Protein AF-A0A1T4QZT9-F1 (afdb_monomer_lite)

Secondary structure (DSSP, 8-state):
--------------EEEEEEEEEEEGGGTEEEEEPGGG--EES-GGGSPEEEHHHHHHTHHHH--SSSEEEEEHHHHHHT-S----TTT--TTHHHHHHHHHHHHHHHTTS--

Sequence (113 aa):
MSAKPMFDLAVSETDYLIVSLEHTCIHSACVAFLRPEHQGVTFNLDEAGRYSEARVNADLEYYDNGRRHMAILASAVAQHQAPVVLLTELASGALKHTHQLLLAKREGATQHG

Foldseek 3Di:
DDDDPDPPPPPPFFKKWKWFPVPADVVVPFTWTQAPPRPGIDSDPVRTDIDTPVRCVVCCVPAPVVPGIHIDGPVVVVVPPPPPDPPVNPDVVVVVVVVVVVVVVVVVVPPPD

pLDDT: mean 74.5, std 19.44, range [36.31, 96.12]

Organism: NCBI:txid64969

Radius of gyration: 19.65 Å; chains: 1; bounding box: 31×66×41 Å

Structure (mmCIF, N/CA/C/O backbone):
data_AF-A0A1T4QZT9-F1
#
_entry.id   AF-A0A1T4QZT9-F1
#
loop_
_atom_site.group_PDB
_atom_site.id
_atom_site.type_symbol
_atom_site.label_atom_id
_atom_site.label_alt_id
_atom_site.label_comp_id
_atom_site.label_asym_id
_atom_site.label_entity_id
_atom_site.label_seq_id
_atom_site.pdbx_PDB_ins_code
_atom_site.Cartn_x
_atom_site.Cartn_y
_atom_site.Cartn_z
_atom_site.occupancy
_atom_site.B_iso_or_equiv
_atom_site.auth_seq_id
_atom_site.auth_comp_id
_atom_site.auth_asym_id
_atom_site.auth_atom_id
_atom_site.pdbx_PDB_model_num
ATOM 1 N N . MET A 1 1 ? 12.341 -46.803 6.030 1.00 43.69 1 MET A N 1
ATOM 2 C CA . MET A 1 1 ? 12.507 -45.435 5.493 1.00 43.69 1 MET A CA 1
ATOM 3 C C . MET A 1 1 ? 11.336 -44.625 6.018 1.00 43.69 1 MET A C 1
ATOM 5 O O . MET A 1 1 ? 10.217 -44.867 5.596 1.00 43.69 1 MET A O 1
ATOM 9 N N . SER A 1 2 ? 11.563 -43.814 7.053 1.00 46.72 2 SER A N 1
ATOM 10 C CA . SER A 1 2 ? 10.495 -43.089 7.749 1.00 46.72 2 SER A CA 1
ATOM 11 C C . SER A 1 2 ? 10.221 -41.785 7.004 1.00 46.72 2 SER A C 1
ATOM 13 O O . SER A 1 2 ? 11.108 -40.934 6.925 1.00 46.72 2 SER A O 1
ATOM 15 N N . ALA A 1 3 ? 9.035 -41.656 6.410 1.00 48.47 3 ALA A N 1
ATOM 16 C CA . ALA A 1 3 ? 8.581 -40.406 5.818 1.00 48.47 3 ALA A CA 1
ATOM 17 C C . ALA A 1 3 ? 8.346 -39.399 6.953 1.00 48.47 3 ALA A C 1
ATOM 19 O O . ALA A 1 3 ? 7.478 -39.594 7.803 1.00 48.47 3 ALA A O 1
ATOM 20 N N . LYS A 1 4 ? 9.170 -38.349 7.001 1.00 47.28 4 LYS A N 1
ATOM 21 C CA . LYS A 1 4 ? 8.954 -37.194 7.874 1.00 47.28 4 LYS A CA 1
ATOM 22 C C . LYS A 1 4 ? 7.628 -36.533 7.475 1.00 47.28 4 LYS A C 1
ATOM 24 O O . LYS A 1 4 ? 7.461 -36.264 6.285 1.00 47.28 4 LYS A O 1
ATOM 29 N N . PRO A 1 5 ? 6.722 -36.229 8.416 1.00 51.22 5 PRO A N 1
ATOM 30 C CA . PRO A 1 5 ? 5.606 -35.349 8.120 1.00 51.22 5 PRO A CA 1
ATOM 31 C C . PRO A 1 5 ? 6.173 -33.961 7.793 1.00 51.22 5 PRO A C 1
ATOM 33 O O . PRO A 1 5 ? 6.796 -33.308 8.632 1.00 51.22 5 PRO A O 1
ATOM 36 N N . MET A 1 6 ? 6.027 -33.566 6.531 1.00 47.81 6 MET A N 1
ATOM 37 C CA . MET A 1 6 ? 6.246 -32.206 6.061 1.00 47.81 6 MET A CA 1
ATOM 38 C C . MET A 1 6 ? 5.121 -31.376 6.676 1.00 47.81 6 MET A C 1
ATOM 40 O O . MET A 1 6 ? 3.953 -31.618 6.390 1.00 47.81 6 MET A O 1
ATOM 44 N N . PHE A 1 7 ? 5.462 -30.495 7.613 1.00 52.69 7 PHE A N 1
ATOM 45 C CA . PHE A 1 7 ? 4.514 -2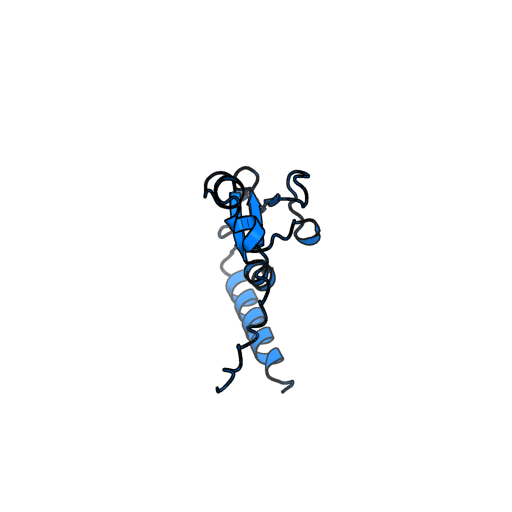9.529 8.150 1.00 52.69 7 PHE A CA 1
ATOM 46 C C . PHE A 1 7 ? 4.006 -28.686 6.979 1.00 52.69 7 PHE A C 1
ATOM 48 O O . PHE A 1 7 ? 4.766 -27.892 6.426 1.00 52.69 7 PHE A O 1
ATOM 55 N N . ASP A 1 8 ? 2.736 -28.864 6.615 1.00 44.69 8 ASP A N 1
ATOM 56 C CA . ASP A 1 8 ? 1.966 -27.853 5.898 1.00 44.69 8 ASP A CA 1
ATOM 57 C C . ASP A 1 8 ? 1.877 -26.633 6.821 1.00 44.69 8 ASP A C 1
ATOM 59 O O . ASP A 1 8 ? 0.958 -26.474 7.628 1.00 44.69 8 ASP A O 1
ATOM 63 N N . LEU A 1 9 ? 2.908 -25.790 6.761 1.00 49.94 9 LEU A N 1
ATOM 64 C CA . LEU A 1 9 ? 2.823 -24.409 7.198 1.00 49.94 9 LEU A CA 1
ATOM 65 C C . LEU A 1 9 ? 1.784 -23.777 6.284 1.00 49.94 9 LEU A C 1
ATOM 67 O O . LEU A 1 9 ? 2.080 -23.463 5.133 1.00 49.94 9 LEU A O 1
ATOM 71 N N . ALA A 1 10 ? 0.555 -23.648 6.782 1.00 45.16 10 ALA A N 1
ATOM 72 C CA . ALA A 1 10 ? -0.443 -22.802 6.161 1.00 45.16 10 ALA A CA 1
ATOM 73 C C . ALA A 1 10 ? 0.225 -21.441 5.943 1.00 45.16 10 ALA A C 1
ATOM 75 O O . ALA A 1 10 ? 0.538 -20.738 6.907 1.00 45.16 10 ALA A O 1
ATOM 76 N N . VAL A 1 11 ? 0.537 -21.125 4.685 1.00 49.00 11 VAL A N 1
ATOM 77 C CA . VAL A 1 11 ? 1.045 -19.814 4.307 1.00 49.00 11 VAL A CA 1
ATOM 78 C C . VAL A 1 11 ? -0.112 -18.875 4.595 1.00 49.00 11 VAL A C 1
ATOM 80 O O . VAL A 1 11 ? -1.066 -18.786 3.830 1.00 49.00 11 VAL A O 1
ATOM 83 N N . SER A 1 12 ? -0.081 -18.251 5.768 1.00 54.97 12 SER A N 1
ATOM 84 C CA . SER A 1 12 ? -0.847 -17.044 6.017 1.00 54.97 12 SER A CA 1
ATOM 85 C C . SER A 1 12 ? -0.344 -16.057 4.978 1.00 54.97 12 SER A C 1
ATOM 87 O O . SER A 1 12 ? 0.746 -15.519 5.155 1.00 54.97 12 SER A O 1
ATOM 89 N N . GLU A 1 13 ? -1.059 -15.899 3.863 1.00 67.06 13 GLU A N 1
ATOM 90 C CA . GLU A 1 13 ? -0.693 -14.918 2.848 1.00 67.06 13 GLU A CA 1
ATOM 91 C C . GLU A 1 13 ? -0.684 -13.546 3.516 1.00 67.06 13 GLU A C 1
ATOM 93 O O . GLU A 1 13 ? -1.717 -12.991 3.897 1.00 67.06 13 GLU A O 1
ATOM 98 N N . THR A 1 14 ? 0.522 -13.042 3.762 1.00 84.12 14 THR A N 1
ATOM 99 C CA . THR A 1 14 ? 0.708 -11.715 4.314 1.00 84.12 14 THR A CA 1
ATOM 100 C C . THR A 1 14 ? 0.369 -10.719 3.214 1.00 84.12 14 THR A C 1
ATOM 102 O O . THR A 1 14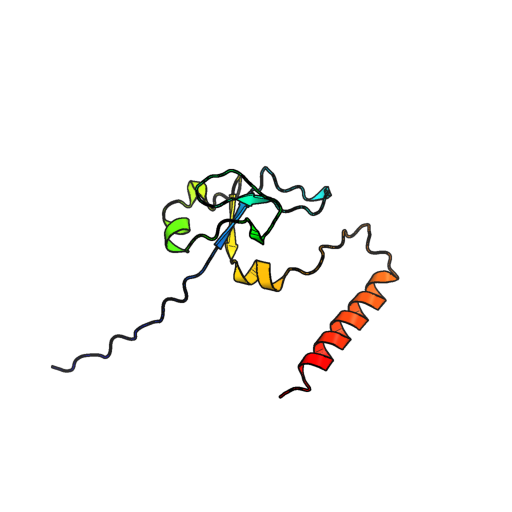 ? 1.100 -10.587 2.230 1.00 84.12 14 THR A O 1
ATOM 105 N N . ASP A 1 15 ? -0.759 -10.037 3.385 1.00 91.62 15 ASP A N 1
ATOM 106 C CA . ASP A 1 15 ? -1.191 -8.967 2.497 1.00 91.62 15 ASP A CA 1
ATOM 107 C C . ASP A 1 15 ? -0.573 -7.634 2.905 1.00 91.62 15 ASP A C 1
ATOM 109 O O . ASP A 1 15 ? -0.606 -7.226 4.073 1.00 91.62 15 ASP A O 1
ATOM 113 N N . TYR A 1 16 ? -0.107 -6.909 1.900 1.00 94.19 16 TYR A N 1
ATOM 114 C CA . TYR A 1 16 ? 0.399 -5.556 2.010 1.00 94.19 16 TYR A CA 1
ATOM 115 C C . TYR A 1 16 ? -0.505 -4.583 1.260 1.00 94.19 16 TYR A C 1
ATOM 117 O O . TYR A 1 16 ? -1.063 -4.882 0.203 1.00 94.19 16 TYR A O 1
ATOM 125 N N . LEU A 1 17 ? -0.606 -3.385 1.813 1.00 94.94 17 LEU A N 1
ATOM 126 C CA . LEU A 1 17 ? -1.083 -2.189 1.142 1.00 94.94 17 LEU A CA 1
ATOM 127 C C . LEU A 1 17 ? 0.133 -1.321 0.848 1.00 94.94 17 LEU A C 1
ATOM 129 O O . LEU A 1 17 ? 1.053 -1.240 1.663 1.00 94.94 17 LEU A O 1
ATOM 133 N N . ILE A 1 18 ? 0.134 -0.646 -0.294 1.00 95.94 18 ILE A N 1
ATOM 134 C CA . ILE A 1 18 ? 1.258 0.204 -0.682 1.00 95.94 18 ILE A CA 1
ATOM 135 C C . ILE A 1 18 ? 0.844 1.652 -0.503 1.00 95.94 18 ILE A C 1
ATOM 137 O O . ILE A 1 18 ? -0.103 2.113 -1.141 1.00 95.94 18 ILE A O 1
ATOM 141 N N . VAL A 1 19 ? 1.547 2.365 0.369 1.00 95.44 19 VAL A N 1
ATOM 142 C CA . VAL A 1 19 ? 1.344 3.796 0.590 1.00 95.44 19 VAL A CA 1
ATOM 143 C C . VAL A 1 19 ? 2.156 4.581 -0.428 1.00 95.44 19 VAL A C 1
ATOM 145 O O . VAL A 1 19 ? 3.356 4.359 -0.574 1.00 95.44 19 VAL A O 1
ATOM 148 N N . SER A 1 20 ? 1.514 5.535 -1.101 1.00 94.81 20 SER A N 1
ATOM 149 C CA . SER A 1 20 ? 2.194 6.525 -1.931 1.00 94.81 20 SER A CA 1
ATOM 150 C C . SER A 1 20 ? 2.625 7.710 -1.079 1.00 94.81 20 SER A C 1
ATOM 152 O O . SER A 1 20 ? 1.801 8.525 -0.663 1.00 94.81 20 SER A O 1
ATOM 154 N N . LEU A 1 21 ? 3.926 7.816 -0.831 1.00 93.44 21 LEU A N 1
ATOM 155 C CA . LEU A 1 21 ? 4.526 8.897 -0.051 1.00 93.44 21 LEU A CA 1
ATOM 156 C C . LEU A 1 21 ? 4.452 10.240 -0.792 1.00 93.44 21 LEU A C 1
ATOM 158 O O . LEU A 1 21 ? 4.294 11.273 -0.153 1.00 93.44 21 LEU A O 1
ATOM 162 N N . GLU A 1 22 ? 4.491 10.227 -2.129 1.00 92.62 22 GLU A N 1
ATOM 163 C CA . GLU A 1 22 ? 4.381 11.440 -2.957 1.00 92.62 22 GLU A CA 1
ATOM 164 C C . GLU A 1 22 ? 2.974 12.066 -2.912 1.00 92.62 22 GLU A C 1
ATOM 166 O O . GLU A 1 22 ? 2.839 13.283 -3.013 1.00 92.62 22 GLU A O 1
ATOM 171 N N . HIS A 1 23 ? 1.929 11.246 -2.747 1.00 92.19 23 HIS A N 1
ATOM 172 C CA . HIS A 1 23 ? 0.528 11.695 -2.754 1.00 92.19 23 HIS A CA 1
ATOM 173 C C . HIS A 1 23 ? -0.099 11.759 -1.354 1.00 92.19 23 HIS A C 1
ATOM 175 O O . HIS A 1 23 ? -1.210 12.266 -1.192 1.00 92.19 23 HIS A O 1
ATOM 181 N N . THR A 1 24 ? 0.593 11.244 -0.337 1.00 90.50 24 THR A N 1
ATOM 182 C CA . THR A 1 24 ? 0.156 11.322 1.058 1.00 90.50 24 THR A CA 1
ATOM 183 C C . THR A 1 24 ? 0.325 12.749 1.573 1.00 90.50 24 THR A C 1
ATOM 185 O O . THR A 1 24 ? 1.421 13.306 1.563 1.00 90.50 24 THR A O 1
ATOM 188 N N . CYS A 1 25 ? -0.762 13.344 2.067 1.00 85.00 25 CYS A N 1
ATOM 189 C CA . CYS A 1 25 ? -0.759 14.683 2.648 1.00 85.00 25 CYS A CA 1
ATOM 190 C C . CYS A 1 25 ? -0.865 14.592 4.172 1.00 85.00 25 CYS A C 1
ATOM 192 O O . CYS A 1 25 ? -1.958 14.485 4.734 1.00 85.00 25 CYS A O 1
ATOM 194 N N . ILE A 1 26 ? 0.279 14.682 4.851 1.00 81.19 26 ILE A N 1
ATOM 195 C CA . ILE A 1 26 ? 0.349 14.605 6.319 1.00 81.19 26 ILE A CA 1
ATOM 196 C C . ILE A 1 26 ? -0.411 15.771 6.971 1.00 81.19 26 ILE A C 1
ATOM 198 O O . ILE A 1 26 ? -1.092 15.575 7.973 1.00 81.19 26 ILE A O 1
ATOM 202 N N . HIS A 1 27 ? -0.358 16.971 6.382 1.00 78.62 27 HIS A N 1
ATOM 203 C CA . HIS A 1 27 ? -1.046 18.158 6.911 1.00 78.62 27 HIS A CA 1
ATOM 204 C C . HIS A 1 27 ? -2.571 18.042 6.883 1.00 78.62 27 HIS A C 1
ATOM 206 O O . HIS A 1 27 ? -3.244 18.632 7.722 1.00 78.62 27 HIS A O 1
ATOM 212 N N . SER A 1 28 ? -3.106 17.271 5.938 1.00 78.69 28 SER A N 1
ATOM 213 C CA . SER A 1 28 ? -4.536 16.974 5.840 1.00 78.69 28 SER A CA 1
ATOM 214 C C . SER A 1 28 ? -4.901 15.637 6.488 1.00 78.69 28 SER A C 1
ATOM 216 O O . SER A 1 28 ? -6.045 15.215 6.374 1.00 78.69 28 SER A O 1
ATOM 218 N N . ALA A 1 29 ? -3.943 14.963 7.139 1.00 79.25 29 ALA A N 1
ATOM 219 C CA . ALA A 1 29 ? -4.099 13.615 7.686 1.00 79.25 29 ALA A CA 1
ATOM 220 C C . ALA A 1 29 ? -4.642 12.591 6.660 1.00 79.25 29 ALA A C 1
ATOM 222 O O . ALA A 1 29 ? -5.352 11.654 7.018 1.00 79.25 29 ALA A O 1
ATOM 223 N N . CYS A 1 30 ? -4.299 12.756 5.377 1.00 83.44 30 CYS A N 1
ATOM 224 C CA . CYS A 1 30 ? -4.764 11.897 4.287 1.00 83.44 30 CYS A CA 1
ATOM 225 C C . CYS A 1 30 ? -3.629 11.009 3.776 1.00 83.44 30 CYS A C 1
ATOM 227 O O . CYS A 1 30 ? -2.651 11.507 3.215 1.00 83.44 30 CYS A O 1
ATOM 229 N N . VAL A 1 31 ? -3.785 9.693 3.920 1.00 90.44 31 VAL A N 1
ATOM 230 C CA . VAL A 1 31 ? -2.855 8.692 3.379 1.00 90.44 31 VAL A CA 1
ATOM 231 C C . VAL A 1 31 ? -3.354 8.222 2.019 1.00 90.44 31 VAL A C 1
ATOM 233 O O . VAL A 1 31 ? -4.516 7.845 1.882 1.00 90.44 31 VAL A O 1
ATOM 236 N N . ALA A 1 32 ? -2.478 8.259 1.017 1.00 93.56 32 ALA A N 1
ATOM 237 C CA . ALA A 1 32 ? -2.773 7.762 -0.321 1.00 93.56 32 ALA A CA 1
ATOM 238 C C . ALA A 1 32 ? -2.235 6.337 -0.485 1.00 93.56 32 ALA A C 1
ATOM 240 O O . ALA A 1 32 ? -1.079 6.065 -0.162 1.00 93.56 32 ALA A O 1
ATOM 241 N N . PHE A 1 33 ? -3.046 5.450 -1.046 1.00 95.00 33 PHE A N 1
ATOM 242 C CA . PHE A 1 33 ? -2.706 4.061 -1.335 1.00 95.00 33 PHE A CA 1
ATOM 243 C C . PHE A 1 33 ? -2.668 3.816 -2.841 1.00 95.00 33 PHE A C 1
ATOM 245 O O . PHE A 1 33 ? -3.423 4.439 -3.590 1.00 95.00 33 PHE A O 1
ATOM 252 N N . LEU A 1 34 ? -1.822 2.897 -3.303 1.00 95.81 34 LEU A N 1
ATOM 253 C CA . LEU A 1 34 ? -1.872 2.430 -4.689 1.00 95.81 34 LEU A CA 1
ATOM 254 C C . LEU A 1 34 ? -3.163 1.646 -4.924 1.00 95.8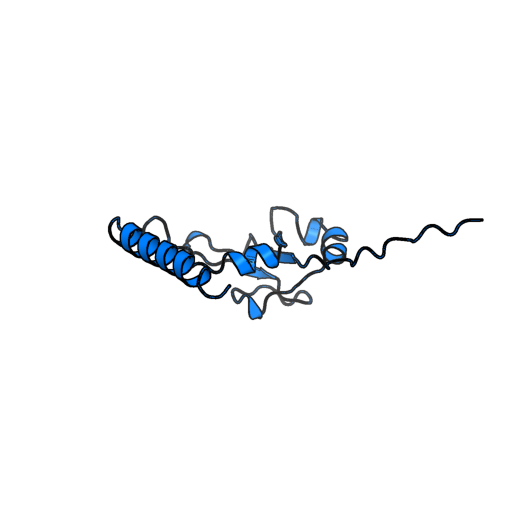1 34 LEU A C 1
ATOM 256 O O . LEU A 1 34 ? -3.577 0.836 -4.095 1.00 95.81 34 LEU A O 1
ATOM 260 N N . ARG A 1 35 ? -3.768 1.859 -6.090 1.00 95.00 35 ARG A N 1
ATOM 261 C CA . ARG A 1 35 ? -4.859 1.026 -6.594 1.00 95.00 35 ARG A CA 1
ATOM 262 C C . ARG A 1 35 ? -4.311 -0.245 -7.245 1.00 95.00 35 ARG A C 1
ATOM 264 O O . ARG A 1 35 ? -3.199 -0.221 -7.786 1.00 95.00 35 ARG A O 1
ATOM 271 N N . PRO A 1 36 ? -5.097 -1.335 -7.264 1.00 92.12 36 PRO A N 1
ATOM 272 C CA . PRO A 1 36 ? -4.691 -2.565 -7.932 1.00 92.12 36 PRO A CA 1
ATOM 273 C C . PRO A 1 36 ? -4.405 -2.323 -9.419 1.00 92.12 36 PRO A C 1
ATOM 275 O O . PRO A 1 36 ? -4.977 -1.428 -10.046 1.00 92.12 36 PRO A O 1
ATOM 278 N N . GLU A 1 37 ? -3.521 -3.144 -9.989 1.00 85.44 37 GLU A N 1
ATOM 279 C CA . GLU A 1 37 ? -3.205 -3.125 -11.425 1.00 85.44 37 GLU A CA 1
ATOM 280 C C . GLU A 1 37 ? -2.716 -1.761 -11.950 1.00 85.44 37 GLU A C 1
ATOM 282 O O . GLU A 1 37 ? -3.009 -1.365 -13.074 1.00 85.44 37 GLU A O 1
ATOM 287 N N . HIS A 1 38 ? -1.960 -1.029 -11.124 1.00 79.31 38 HIS A N 1
ATOM 288 C CA . HIS A 1 38 ? -1.328 0.249 -11.482 1.00 79.31 38 HIS A CA 1
ATOM 289 C C . HIS A 1 38 ? -2.31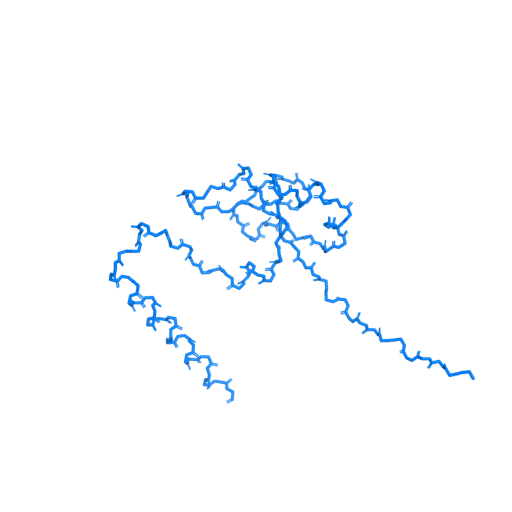2 1.354 -11.914 1.00 79.31 38 HIS A C 1
ATOM 291 O O . HIS A 1 38 ? -1.939 2.281 -12.632 1.00 79.31 38 HIS A O 1
ATOM 2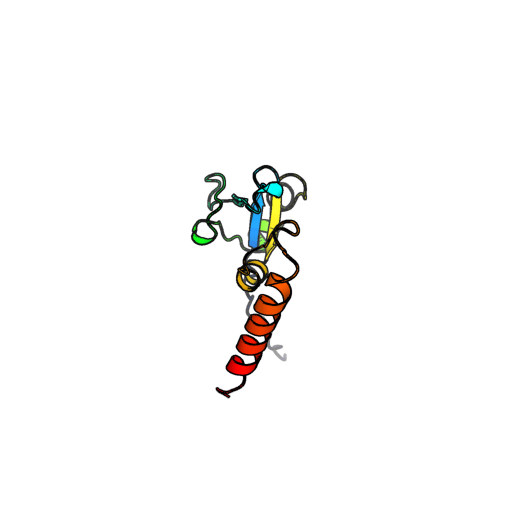97 N N . GLN A 1 39 ? -3.553 1.321 -11.423 1.00 88.81 39 GLN A N 1
ATOM 298 C CA . GLN A 1 39 ? -4.603 2.310 -11.724 1.00 88.81 39 GLN A CA 1
ATOM 299 C C . GLN A 1 39 ? -4.431 3.656 -10.982 1.00 88.81 39 GLN A C 1
ATOM 301 O O . GLN A 1 39 ? -5.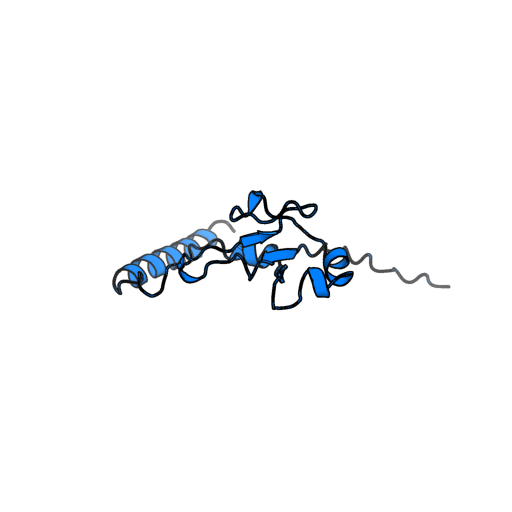399 4.369 -10.714 1.00 88.81 39 GLN A O 1
ATOM 306 N N . GLY A 1 40 ? -3.198 4.015 -10.623 1.00 92.81 40 GLY A N 1
ATOM 307 C CA . GLY A 1 40 ? -2.878 5.216 -9.853 1.00 92.81 40 GLY A CA 1
ATOM 308 C C . GLY A 1 40 ? -3.088 5.038 -8.348 1.00 92.81 40 GLY A C 1
ATOM 309 O O . GLY A 1 40 ? -2.810 3.975 -7.794 1.00 92.81 40 GLY A O 1
ATOM 310 N N . VAL A 1 41 ? -3.551 6.099 -7.680 1.00 94.62 41 VAL A N 1
ATOM 311 C CA . VAL A 1 41 ? -3.700 6.157 -6.215 1.00 94.62 41 VAL A CA 1
ATOM 312 C C . VAL A 1 41 ? -5.133 6.471 -5.784 1.00 94.62 41 VAL A C 1
ATOM 314 O O . VAL A 1 41 ? -5.928 7.007 -6.563 1.00 94.62 41 VAL A O 1
ATOM 317 N N . THR A 1 42 ? -5.477 6.121 -4.549 1.00 93.81 42 THR A N 1
ATOM 318 C CA . THR A 1 42 ? -6.760 6.415 -3.895 1.00 93.81 42 THR A CA 1
ATOM 319 C C . THR A 1 42 ? -6.538 6.784 -2.428 1.00 93.81 42 THR A C 1
ATOM 321 O O . THR A 1 42 ? -5.555 6.371 -1.821 1.00 93.81 42 THR A O 1
ATOM 324 N N . PHE A 1 43 ? -7.452 7.562 -1.852 1.00 90.56 43 PHE A N 1
ATOM 325 C CA . PHE A 1 43 ? -7.509 7.819 -0.407 1.00 90.56 43 PHE A CA 1
ATOM 326 C C . PHE A 1 43 ? -8.514 6.897 0.298 1.00 90.56 43 PHE A C 1
ATOM 328 O O . PHE A 1 43 ? -8.595 6.890 1.524 1.00 90.56 43 PHE A O 1
ATOM 335 N N . ASN A 1 44 ? -9.291 6.130 -0.473 1.00 89.12 44 ASN A N 1
ATOM 336 C CA . ASN A 1 44 ? -10.252 5.176 0.050 1.00 89.12 44 ASN A CA 1
ATOM 337 C C . ASN A 1 44 ? -9.576 3.814 0.240 1.00 89.12 44 ASN A C 1
ATOM 339 O O . ASN A 1 44 ? -9.092 3.213 -0.718 1.00 89.12 44 ASN A O 1
ATOM 343 N N . LEU A 1 45 ? -9.568 3.319 1.477 1.00 87.94 45 LEU A N 1
ATOM 344 C CA . LEU A 1 45 ? -8.956 2.036 1.812 1.00 87.94 45 LEU A CA 1
ATOM 345 C C . LEU A 1 45 ? -9.643 0.855 1.108 1.00 87.94 45 LEU A C 1
ATOM 347 O O . LEU A 1 45 ? -8.969 -0.110 0.759 1.00 87.94 45 LEU A O 1
ATOM 351 N N . ASP A 1 46 ? -10.951 0.943 0.853 1.00 88.81 46 ASP A N 1
ATOM 352 C CA . ASP A 1 46 ? -11.713 -0.125 0.188 1.00 88.81 46 ASP A CA 1
ATOM 353 C C . ASP A 1 46 ? -11.349 -0.271 -1.299 1.00 88.81 46 ASP A C 1
ATOM 355 O O . ASP A 1 46 ? -11.546 -1.324 -1.900 1.00 88.81 46 ASP A O 1
ATOM 359 N N . GLU A 1 47 ? -10.788 0.783 -1.894 1.00 90.00 47 GLU A N 1
ATOM 360 C CA . GLU A 1 47 ? -10.311 0.804 -3.281 1.00 90.00 47 GLU A CA 1
ATOM 361 C C . GLU A 1 47 ? -8.804 0.517 -3.390 1.00 90.00 47 GLU A C 1
ATOM 363 O O . GLU A 1 47 ? -8.258 0.456 -4.499 1.00 90.00 47 GLU A O 1
ATOM 368 N N . ALA A 1 48 ? -8.111 0.393 -2.256 1.00 93.06 48 ALA A N 1
ATOM 369 C CA . ALA A 1 48 ? -6.677 0.163 -2.224 1.00 93.06 48 ALA A CA 1
ATOM 370 C C . ALA A 1 48 ? -6.334 -1.251 -2.715 1.00 93.06 48 ALA A C 1
ATOM 372 O O . ALA A 1 48 ? -7.019 -2.234 -2.424 1.00 93.06 48 ALA A O 1
ATOM 373 N N . GLY A 1 49 ? -5.233 -1.357 -3.456 1.00 94.19 49 GLY A N 1
ATOM 374 C CA . GLY A 1 49 ? -4.709 -2.635 -3.912 1.00 94.19 49 GLY A CA 1
ATOM 375 C C . GLY A 1 49 ? -4.128 -3.432 -2.751 1.00 94.19 49 GLY A C 1
ATOM 376 O O . GLY A 1 49 ? -3.374 -2.893 -1.941 1.00 94.19 49 GLY A O 1
ATOM 377 N N . ARG A 1 50 ? -4.454 -4.725 -2.703 1.00 93.69 50 ARG A N 1
ATOM 378 C CA . ARG A 1 50 ? -3.808 -5.702 -1.822 1.00 93.69 50 ARG A CA 1
ATOM 379 C C . ARG A 1 50 ? -2.774 -6.482 -2.611 1.00 93.69 50 ARG A C 1
ATOM 381 O O . ARG A 1 50 ? -3.062 -6.980 -3.700 1.00 93.69 50 ARG A O 1
ATOM 388 N N . TYR A 1 51 ? -1.574 -6.564 -2.061 1.00 93.44 51 TYR A N 1
ATOM 389 C CA . TYR A 1 51 ? -0.427 -7.182 -2.705 1.00 93.44 51 TYR A CA 1
ATOM 390 C C . TYR A 1 51 ? 0.132 -8.249 -1.780 1.00 93.44 51 TYR A C 1
ATOM 392 O O . TYR A 1 51 ? 0.424 -7.972 -0.620 1.00 93.44 51 TYR A O 1
ATOM 400 N N . SER A 1 52 ? 0.298 -9.462 -2.296 1.00 93.25 52 SER A N 1
ATOM 401 C CA . SER A 1 52 ? 0.930 -10.529 -1.533 1.00 93.25 52 SER A CA 1
ATOM 402 C C . SER A 1 52 ? 2.398 -10.207 -1.265 1.00 93.25 52 SER A C 1
ATOM 404 O O . SER A 1 52 ? 3.065 -9.540 -2.064 1.00 93.25 52 SER A O 1
ATOM 406 N N . GLU A 1 53 ? 2.926 -10.746 -0.172 1.00 92.44 53 GLU A N 1
ATOM 407 C CA . GLU A 1 53 ? 4.346 -10.662 0.173 1.00 92.44 53 GLU A CA 1
ATOM 408 C C . GLU A 1 53 ? 5.264 -11.048 -0.998 1.00 92.44 53 GLU A C 1
ATOM 410 O O . GLU A 1 53 ? 6.230 -10.349 -1.295 1.00 92.44 53 GLU A O 1
ATOM 415 N N . ALA A 1 54 ? 4.926 -12.119 -1.724 1.00 91.94 54 ALA A N 1
ATOM 416 C CA . ALA A 1 54 ? 5.689 -12.560 -2.888 1.00 91.94 54 ALA A CA 1
ATOM 417 C C . ALA A 1 54 ? 5.726 -11.501 -4.004 1.00 91.94 54 ALA A C 1
ATOM 419 O O . ALA A 1 54 ? 6.772 -11.303 -4.621 1.00 91.94 54 ALA A O 1
ATOM 420 N N . ARG A 1 55 ? 4.608 -10.801 -4.252 1.00 92.19 55 ARG A N 1
ATOM 421 C CA . ARG A 1 55 ? 4.529 -9.737 -5.266 1.00 92.19 55 ARG A CA 1
ATOM 422 C C . ARG A 1 55 ? 5.333 -8.506 -4.854 1.00 92.19 55 ARG A C 1
ATOM 424 O O . ARG A 1 55 ? 6.009 -7.933 -5.701 1.00 92.19 55 ARG A O 1
ATOM 431 N N . VAL A 1 56 ? 5.286 -8.125 -3.578 1.00 92.94 56 VAL A N 1
ATOM 432 C CA . VAL A 1 56 ? 6.075 -7.001 -3.046 1.00 92.94 56 VAL A CA 1
ATOM 433 C C . VAL A 1 56 ? 7.570 -7.318 -3.102 1.00 92.94 56 VAL A C 1
ATOM 435 O O . VAL A 1 56 ? 8.342 -6.534 -3.645 1.00 92.94 56 VAL A O 1
ATOM 438 N N . ASN A 1 57 ? 7.972 -8.501 -2.634 1.00 92.94 57 ASN A N 1
ATOM 439 C CA . ASN A 1 57 ? 9.374 -8.927 -2.621 1.00 92.94 57 ASN A CA 1
ATOM 440 C C . ASN A 1 57 ? 9.967 -9.120 -4.023 1.00 92.94 57 ASN A C 1
ATOM 442 O O . ASN A 1 57 ? 11.183 -9.030 -4.184 1.00 92.94 57 ASN A O 1
ATOM 446 N N . ALA A 1 58 ? 9.134 -9.377 -5.034 1.00 94.50 58 ALA A N 1
ATOM 447 C CA . ALA A 1 58 ? 9.583 -9.463 -6.420 1.00 94.50 58 ALA A CA 1
ATOM 448 C C . ALA A 1 58 ? 10.054 -8.108 -6.981 1.00 94.50 58 ALA A C 1
ATOM 450 O O . ALA A 1 58 ? 10.869 -8.097 -7.902 1.00 94.50 58 ALA A O 1
ATOM 451 N N . ASP A 1 59 ? 9.564 -6.986 -6.441 1.00 94.25 59 ASP A N 1
ATOM 452 C CA . ASP A 1 59 ? 9.914 -5.640 -6.903 1.00 94.25 59 ASP A CA 1
ATOM 453 C C . ASP A 1 59 ? 9.880 -4.621 -5.752 1.00 94.25 59 ASP A C 1
ATOM 455 O O . ASP A 1 59 ? 8.989 -3.773 -5.640 1.00 94.25 59 ASP A O 1
ATOM 459 N N . LEU A 1 60 ? 10.877 -4.712 -4.869 1.00 94.25 60 LEU A N 1
ATOM 460 C CA . LEU A 1 60 ? 11.032 -3.781 -3.747 1.00 94.25 60 LEU A CA 1
ATOM 461 C C . LEU A 1 60 ? 11.322 -2.350 -4.219 1.00 94.25 60 LEU A C 1
ATOM 463 O O . LEU A 1 60 ? 10.906 -1.394 -3.573 1.00 94.25 60 LEU A O 1
ATOM 467 N N . GLU A 1 61 ? 11.999 -2.178 -5.358 1.00 94.00 61 GLU A N 1
ATOM 468 C CA . GLU A 1 61 ? 12.277 -0.845 -5.899 1.00 94.00 61 GLU A CA 1
ATOM 469 C C . GLU A 1 61 ? 10.986 -0.133 -6.310 1.00 94.00 61 GLU A C 1
ATOM 471 O O . GLU A 1 61 ? 10.866 1.083 -6.130 1.00 94.00 61 GLU A O 1
ATOM 476 N N . TYR A 1 62 ? 9.994 -0.872 -6.803 1.00 93.19 62 TYR A N 1
ATOM 477 C CA . TYR A 1 62 ? 8.680 -0.313 -7.061 1.00 93.19 62 TYR A CA 1
ATOM 478 C C . TYR A 1 62 ? 7.826 -0.209 -5.796 1.00 93.19 62 TYR A C 1
ATOM 480 O O . TYR A 1 62 ? 7.287 0.867 -5.546 1.00 93.19 62 TYR A O 1
ATOM 488 N N . TYR A 1 63 ? 7.676 -1.275 -5.007 1.00 93.81 63 TYR A N 1
ATOM 489 C CA . TYR A 1 63 ? 6.664 -1.343 -3.942 1.00 93.81 63 TYR A CA 1
ATOM 490 C C . TYR A 1 63 ? 7.124 -0.833 -2.565 1.00 93.81 63 TYR A C 1
ATOM 492 O O . TYR A 1 63 ? 6.279 -0.384 -1.789 1.00 93.81 63 TYR A O 1
ATOM 500 N N . ASP A 1 64 ? 8.422 -0.860 -2.251 1.00 94.81 64 ASP A N 1
ATOM 501 C CA . ASP A 1 64 ? 8.946 -0.495 -0.927 1.00 94.81 64 ASP A CA 1
ATOM 502 C C . ASP A 1 64 ? 10.348 0.137 -1.002 1.00 94.81 64 ASP A C 1
ATOM 504 O O . ASP A 1 64 ? 11.364 -0.432 -0.604 1.00 94.81 64 ASP A O 1
ATOM 508 N N . ASN A 1 65 ? 10.409 1.349 -1.555 1.00 93.19 65 ASN A N 1
ATOM 509 C CA . ASN A 1 65 ? 11.664 2.078 -1.780 1.00 93.19 65 ASN A CA 1
ATOM 510 C C . ASN A 1 65 ? 11.905 3.222 -0.783 1.00 93.19 65 ASN A C 1
ATOM 512 O O . ASN A 1 65 ? 12.899 3.946 -0.900 1.00 93.19 65 ASN A O 1
ATOM 516 N N . GLY A 1 66 ? 10.975 3.446 0.151 1.00 89.81 66 GLY A N 1
ATOM 517 C CA . GLY A 1 66 ? 11.065 4.482 1.185 1.00 89.81 66 GLY A CA 1
ATOM 518 C C . GLY A 1 66 ? 11.082 5.926 0.665 1.00 89.81 66 GLY A C 1
ATOM 519 O O . GLY A 1 66 ? 11.274 6.854 1.449 1.00 89.81 66 GLY A O 1
ATOM 520 N N . ARG A 1 67 ? 10.905 6.142 -0.645 1.00 91.12 67 ARG A N 1
ATOM 521 C CA . ARG A 1 67 ? 10.897 7.471 -1.283 1.00 91.12 67 ARG A CA 1
ATOM 522 C C . ARG A 1 67 ? 9.544 7.791 -1.892 1.00 91.12 67 ARG A C 1
ATOM 524 O O . ARG A 1 67 ? 8.965 8.828 -1.596 1.00 91.12 67 ARG A O 1
ATOM 531 N N . ARG A 1 68 ? 9.055 6.896 -2.746 1.00 93.50 68 ARG A N 1
ATOM 532 C CA . ARG A 1 68 ? 7.760 7.002 -3.421 1.00 93.50 68 ARG A CA 1
ATOM 533 C C . ARG A 1 68 ? 6.731 6.079 -2.812 1.00 93.50 68 ARG A C 1
ATOM 535 O O . ARG A 1 68 ? 5.584 6.483 -2.652 1.00 93.50 68 ARG A O 1
ATOM 542 N N . HIS A 1 69 ? 7.149 4.863 -2.483 1.00 96.12 69 HIS A N 1
ATOM 543 C CA . HIS A 1 69 ? 6.262 3.804 -2.037 1.00 96.12 69 HIS A CA 1
ATOM 544 C C . HIS A 1 69 ? 6.809 3.130 -0.789 1.00 96.12 69 HIS A C 1
ATOM 546 O O . HIS A 1 69 ? 8.025 2.987 -0.635 1.00 96.12 69 HIS A O 1
ATOM 552 N N . MET A 1 70 ? 5.886 2.747 0.085 1.00 95.88 70 MET A N 1
ATOM 553 C CA . MET A 1 70 ? 6.171 2.008 1.303 1.00 95.88 70 MET A CA 1
ATOM 554 C C . MET A 1 70 ? 5.123 0.915 1.478 1.00 95.88 70 MET A C 1
ATOM 556 O O . MET A 1 70 ? 3.919 1.204 1.477 1.00 95.88 70 MET A O 1
ATOM 560 N N . ALA A 1 71 ? 5.574 -0.325 1.634 1.00 95.94 71 ALA A N 1
ATOM 561 C CA . ALA A 1 71 ? 4.690 -1.454 1.875 1.00 95.94 71 ALA A CA 1
ATOM 562 C C . ALA A 1 71 ? 4.323 -1.532 3.363 1.00 95.94 71 ALA A C 1
ATOM 564 O O . ALA A 1 71 ? 5.182 -1.494 4.242 1.00 95.94 71 ALA A O 1
ATOM 565 N N . ILE A 1 72 ? 3.031 -1.649 3.662 1.00 93.44 72 ILE A N 1
ATOM 566 C CA . ILE A 1 72 ? 2.517 -1.761 5.030 1.00 93.44 72 ILE A CA 1
ATOM 567 C C . ILE A 1 72 ? 1.614 -2.980 5.117 1.00 93.44 72 ILE A C 1
ATOM 569 O O . ILE A 1 72 ? 0.776 -3.204 4.248 1.00 93.44 72 ILE A O 1
ATOM 573 N N . LEU A 1 73 ? 1.743 -3.744 6.198 1.00 91.75 73 LEU A N 1
ATOM 574 C CA . LEU A 1 73 ? 0.858 -4.867 6.483 1.00 91.75 73 LEU A CA 1
ATOM 575 C C . LEU A 1 73 ? -0.608 -4.416 6.510 1.00 91.75 73 LEU A C 1
ATOM 577 O O . LEU A 1 73 ? -0.987 -3.536 7.289 1.00 91.75 73 LEU A O 1
ATOM 581 N N . ALA A 1 74 ? -1.454 -5.065 5.711 1.00 89.62 74 ALA A N 1
ATOM 582 C CA . ALA A 1 74 ? -2.884 -4.770 5.663 1.00 89.62 74 ALA A CA 1
ATOM 583 C C . ALA A 1 74 ? -3.553 -4.971 7.036 1.00 89.62 74 ALA A C 1
ATOM 585 O O . ALA A 1 74 ? -4.462 -4.227 7.411 1.00 89.62 74 ALA A O 1
ATOM 586 N N . SER A 1 75 ? -3.062 -5.935 7.821 1.00 84.81 75 SER A N 1
ATOM 587 C CA . SER A 1 75 ? -3.509 -6.184 9.195 1.00 84.81 75 SER A CA 1
ATOM 588 C C . SER A 1 75 ? -3.232 -5.005 10.133 1.00 84.81 75 SER A C 1
ATOM 590 O O . SER A 1 75 ? -4.088 -4.672 10.952 1.00 84.81 75 SER A O 1
ATOM 592 N N . ALA A 1 76 ? -2.091 -4.327 9.985 1.00 82.12 76 ALA A N 1
ATOM 593 C CA . ALA A 1 76 ? -1.755 -3.153 10.787 1.00 82.12 76 ALA A CA 1
ATOM 594 C C . ALA A 1 76 ? -2.683 -1.970 10.462 1.00 82.12 76 ALA A C 1
ATOM 596 O O . ALA A 1 76 ? -3.154 -1.281 11.365 1.00 82.12 76 ALA A O 1
ATOM 597 N N . VAL A 1 77 ? -3.017 -1.766 9.184 1.00 81.00 77 VAL A N 1
ATOM 598 C CA . VAL A 1 77 ? -3.930 -0.685 8.771 1.00 81.00 77 VAL A CA 1
ATOM 599 C C . VAL A 1 77 ? -5.358 -0.940 9.264 1.00 81.00 77 VAL A C 1
ATOM 601 O O . VAL A 1 77 ? -6.007 -0.023 9.765 1.00 81.00 77 VAL A O 1
ATOM 604 N N . ALA A 1 78 ? -5.832 -2.189 9.209 1.00 72.50 78 ALA A N 1
ATOM 605 C CA . ALA A 1 78 ? -7.149 -2.563 9.729 1.00 72.50 78 ALA A CA 1
ATOM 606 C C . ALA A 1 78 ? -7.277 -2.340 11.250 1.00 72.50 78 ALA A C 1
ATOM 608 O O . ALA A 1 78 ? -8.330 -1.920 11.728 1.00 72.50 78 ALA A O 1
ATOM 609 N N . GLN A 1 79 ? -6.204 -2.573 12.012 1.00 59.56 79 GLN A N 1
ATOM 610 C CA . GLN A 1 79 ? -6.175 -2.351 13.464 1.00 59.56 79 GLN A CA 1
ATOM 611 C C . GLN A 1 79 ? -6.169 -0.864 13.854 1.00 59.56 79 GLN A C 1
ATOM 613 O O . GLN A 1 79 ? -6.595 -0.515 14.956 1.00 59.56 79 GLN A O 1
ATOM 618 N N . HIS A 1 80 ? -5.711 0.012 12.957 1.00 56.72 80 HIS A N 1
ATOM 619 C CA . HIS A 1 80 ? -5.490 1.432 13.224 1.00 56.72 80 HIS A CA 1
ATOM 620 C C . HIS A 1 80 ? -6.427 2.376 12.459 1.00 56.72 80 HIS A C 1
ATOM 622 O O . HIS A 1 80 ? -6.124 3.561 12.356 1.00 56.72 80 HIS A O 1
ATOM 628 N N . GLN A 1 81 ? -7.618 1.928 12.040 1.00 55.41 81 GLN A N 1
ATOM 629 C CA . GLN A 1 81 ? -8.709 2.820 11.589 1.00 55.41 81 GLN A CA 1
ATOM 630 C C . GLN A 1 81 ? -9.255 3.755 12.701 1.00 55.41 81 GLN A C 1
ATOM 632 O O . GLN A 1 81 ? -10.397 4.211 12.657 1.00 55.41 81 GLN A O 1
ATOM 637 N N . ALA A 1 82 ? -8.465 4.046 13.735 1.00 50.81 82 ALA A N 1
ATOM 638 C CA . ALA A 1 82 ? -8.767 5.122 14.656 1.00 50.81 82 ALA A CA 1
ATOM 639 C C . ALA A 1 82 ? -8.572 6.457 13.917 1.00 50.81 82 ALA A C 1
ATOM 641 O O . ALA A 1 82 ? -7.577 6.617 13.206 1.00 50.81 82 ALA A O 1
ATOM 642 N N . PRO A 1 83 ? -9.487 7.426 14.075 1.00 49.69 83 PRO A N 1
ATOM 643 C CA . PRO A 1 83 ? -9.312 8.741 13.478 1.00 49.69 83 PRO A CA 1
ATOM 644 C C . PRO A 1 83 ? -7.982 9.340 13.949 1.00 49.69 83 PRO A C 1
ATOM 646 O O . PRO A 1 83 ? -7.738 9.465 15.152 1.00 49.69 83 PRO A O 1
ATOM 649 N N . VAL A 1 84 ? -7.115 9.689 12.995 1.00 51.81 84 VAL A N 1
ATOM 650 C CA . VAL A 1 84 ? -5.895 10.450 13.267 1.00 51.81 84 VAL A CA 1
ATOM 651 C C . VAL A 1 84 ? -6.335 11.858 13.647 1.00 51.81 84 VAL A C 1
ATOM 653 O O . VAL A 1 84 ? -6.722 12.648 12.793 1.00 51.81 84 VAL A O 1
ATOM 656 N N . VAL A 1 85 ? -6.329 12.157 14.944 1.00 53.94 85 VAL A N 1
ATOM 657 C CA . VAL A 1 85 ? -6.606 13.507 15.443 1.00 53.94 85 VAL A CA 1
ATOM 658 C C . VAL A 1 85 ? -5.311 14.304 15.369 1.00 53.94 85 VAL A C 1
ATOM 660 O O . VAL A 1 85 ? -4.296 13.898 15.944 1.00 53.94 85 VAL A O 1
ATOM 663 N N . LEU A 1 86 ? -5.331 15.436 14.666 1.00 48.62 86 LEU A N 1
ATOM 664 C CA . LEU A 1 86 ? -4.190 16.345 14.633 1.00 48.62 86 LEU A CA 1
ATOM 665 C C . LEU A 1 86 ? -3.863 16.810 16.058 1.00 48.62 86 LEU A C 1
ATOM 667 O O . LEU A 1 86 ? -4.746 17.185 16.827 1.00 48.62 86 LEU A O 1
ATOM 671 N N . LEU A 1 87 ? -2.574 16.847 16.406 1.00 51.06 87 LEU A N 1
ATOM 672 C CA . LEU A 1 87 ? -2.107 17.337 17.711 1.00 51.06 87 LEU A CA 1
ATOM 673 C C . LEU A 1 87 ? -2.583 18.765 18.020 1.00 51.06 87 LEU A C 1
ATOM 675 O O . LEU A 1 87 ? -2.762 19.112 19.182 1.00 51.06 87 LEU A O 1
ATOM 679 N N . THR A 1 88 ? -2.837 19.571 16.990 1.00 53.47 88 THR A N 1
ATOM 680 C CA . THR A 1 88 ? -3.396 20.924 17.103 1.00 53.47 88 THR A CA 1
ATOM 681 C C . THR A 1 88 ? -4.890 20.948 17.432 1.00 53.47 88 THR A C 1
ATOM 683 O O . THR A 1 88 ? -5.374 21.940 17.967 1.00 53.47 88 THR A O 1
ATOM 686 N N . GLU A 1 89 ? -5.619 19.872 17.133 1.00 53.19 89 GLU A N 1
ATOM 687 C CA . GLU A 1 89 ? -7.050 19.706 17.429 1.00 53.19 89 GLU A CA 1
ATOM 688 C C . GLU A 1 89 ? -7.292 18.961 18.750 1.00 53.19 89 GLU A C 1
ATOM 690 O O . GLU A 1 89 ? -8.418 18.903 19.250 1.00 53.19 89 GLU A O 1
ATOM 695 N N . LEU A 1 90 ? -6.227 18.444 19.370 1.00 55.22 90 LEU A N 1
ATOM 696 C CA . LEU A 1 90 ? -6.238 17.928 20.735 1.00 55.22 90 LEU A CA 1
ATOM 697 C C . LEU A 1 90 ? -6.334 19.093 21.732 1.00 55.22 90 LEU A C 1
ATOM 699 O O . LEU A 1 90 ? -5.402 19.393 22.479 1.00 55.22 90 LEU A O 1
ATOM 703 N N . ALA A 1 91 ? -7.497 19.745 21.787 1.00 58.31 91 ALA A N 1
ATOM 704 C CA . ALA A 1 91 ? -7.848 20.559 22.940 1.00 58.31 91 ALA A CA 1
ATOM 705 C C . ALA A 1 91 ? -7.778 19.660 24.186 1.00 58.31 91 ALA A C 1
ATOM 707 O O . ALA A 1 91 ? -8.334 18.560 24.207 1.00 58.31 91 ALA A O 1
ATOM 708 N N . SER A 1 92 ? -7.101 20.119 25.238 1.00 55.66 92 SER A N 1
ATOM 709 C CA . SER A 1 92 ? -6.833 19.357 26.471 1.00 55.66 92 SER A CA 1
ATOM 710 C C . SER A 1 92 ? -8.082 18.736 27.127 1.00 55.66 92 SER A C 1
ATOM 712 O O . SER A 1 92 ? -7.970 17.764 27.874 1.00 55.66 92 SER A O 1
ATOM 714 N N . GLY A 1 93 ? -9.280 19.247 26.818 1.00 55.97 93 GLY A N 1
ATOM 715 C CA . GLY A 1 93 ? -10.562 18.664 27.221 1.00 55.97 93 GLY A CA 1
ATOM 716 C C . GLY A 1 93 ? -10.969 17.389 26.464 1.00 55.97 93 GLY A C 1
ATOM 717 O O . GLY A 1 93 ? -11.555 16.494 27.073 1.00 55.97 93 GLY A O 1
ATOM 718 N N . ALA A 1 94 ? -10.625 17.253 25.179 1.00 52.97 94 ALA A N 1
ATOM 719 C CA . ALA A 1 94 ? -11.008 16.109 24.341 1.00 52.97 94 ALA A CA 1
ATOM 720 C C . ALA A 1 94 ? -10.252 14.822 24.719 1.00 52.97 94 ALA A C 1
ATOM 722 O O . ALA A 1 94 ? -10.823 13.733 24.698 1.00 52.97 94 ALA A O 1
ATOM 723 N N . LEU A 1 95 ? -9.002 14.947 25.180 1.00 54.81 95 LEU A N 1
ATOM 724 C CA . LEU A 1 95 ? -8.173 13.830 25.655 1.00 54.81 95 LEU A CA 1
ATOM 725 C C . LEU A 1 95 ? -8.818 13.043 26.805 1.00 54.81 95 LEU A C 1
ATOM 727 O O . LEU A 1 95 ? -8.710 11.817 26.847 1.00 54.81 95 LEU A O 1
ATOM 731 N N . LYS A 1 96 ? -9.536 13.717 27.713 1.00 55.16 96 LYS A N 1
ATOM 732 C CA . LYS A 1 96 ? -10.224 13.041 28.826 1.00 55.16 96 LYS A CA 1
ATOM 733 C C . LYS A 1 96 ? -11.408 12.208 28.339 1.00 55.16 96 LYS A C 1
ATOM 735 O O . LYS A 1 96 ? -11.593 11.087 28.805 1.00 55.16 96 LYS A O 1
ATOM 740 N N . HIS A 1 97 ? -12.170 12.733 27.381 1.00 52.84 97 HIS A N 1
ATOM 741 C CA . HIS A 1 97 ? -13.361 12.064 26.867 1.00 52.84 97 HIS A CA 1
ATOM 742 C C . HIS A 1 97 ? -13.004 10.876 25.962 1.00 52.84 97 HIS A C 1
ATOM 744 O O . HIS A 1 97 ? -13.636 9.821 26.048 1.00 52.84 97 HIS A O 1
ATOM 750 N N . THR A 1 98 ? -11.957 11.006 25.142 1.00 56.28 98 THR A N 1
ATOM 751 C CA . THR A 1 98 ? -11.476 9.917 24.278 1.00 56.28 98 THR A CA 1
ATOM 752 C C . THR A 1 98 ? -10.829 8.799 25.095 1.00 56.28 98 THR A C 1
ATOM 754 O O . THR A 1 98 ? -11.075 7.627 24.820 1.00 56.28 98 THR A O 1
ATOM 757 N N . HIS A 1 99 ? -10.077 9.127 26.153 1.00 56.41 99 HIS A N 1
ATOM 758 C CA . HIS A 1 99 ? -9.525 8.122 27.067 1.00 56.41 99 HIS A CA 1
ATOM 759 C C . HIS A 1 99 ? -10.628 7.340 27.801 1.00 56.41 99 HIS A C 1
ATOM 761 O O . HIS A 1 99 ? -10.564 6.116 27.864 1.00 56.41 99 HIS A O 1
ATOM 767 N N . GLN A 1 100 ? -11.683 8.010 28.281 1.00 57.66 100 GLN A N 1
ATOM 768 C CA . GLN A 1 100 ? -12.824 7.329 28.908 1.00 57.66 100 GLN A CA 1
ATOM 769 C C . GLN A 1 100 ? -13.593 6.429 27.928 1.00 57.66 100 GLN A C 1
ATOM 771 O O . GLN A 1 100 ? -13.957 5.313 28.291 1.00 57.66 100 GLN A O 1
ATOM 776 N N . LEU A 1 101 ? -13.786 6.858 26.676 1.00 57.25 101 LEU A N 1
ATOM 777 C CA . LEU A 1 101 ? -14.432 6.041 25.639 1.00 57.25 101 LEU A CA 1
ATOM 778 C C . LEU A 1 101 ? -13.594 4.819 25.229 1.00 57.25 101 LEU A C 1
ATOM 780 O O . LEU A 1 101 ? -14.148 3.744 24.997 1.00 57.25 101 LEU A O 1
ATOM 784 N N . LEU A 1 102 ? -12.269 4.965 25.151 1.00 58.78 102 LEU A N 1
ATOM 785 C CA . LEU A 1 102 ? -11.356 3.859 24.845 1.00 58.78 102 LEU A CA 1
ATOM 786 C C . LEU A 1 102 ? -11.274 2.845 25.995 1.00 58.78 102 LEU A C 1
ATOM 788 O O . LEU A 1 102 ? -11.231 1.641 25.737 1.00 58.78 102 LEU A O 1
ATOM 792 N N . LEU A 1 103 ? -11.304 3.307 27.248 1.00 59.09 103 LEU A N 1
ATOM 793 C CA . LEU A 1 103 ? -11.377 2.431 28.420 1.00 59.09 103 LEU A CA 1
ATOM 794 C C . LEU A 1 103 ? -12.722 1.691 28.500 1.00 59.09 103 LEU A C 1
ATOM 796 O O . LEU A 1 103 ? -12.729 0.472 28.648 1.00 59.09 103 LEU A O 1
ATOM 800 N N . ALA A 1 104 ? -13.847 2.380 28.281 1.00 56.88 104 ALA A N 1
ATOM 801 C CA . ALA A 1 104 ? -15.177 1.762 28.304 1.00 56.88 104 ALA A CA 1
ATOM 802 C C . ALA A 1 104 ? -15.357 0.686 27.213 1.00 56.88 104 ALA A C 1
ATOM 804 O O . ALA A 1 104 ? -15.955 -0.363 27.455 1.00 56.88 104 ALA A O 1
ATOM 805 N N . LYS A 1 105 ? -14.796 0.898 26.013 1.00 56.41 105 LYS A N 1
ATOM 806 C CA . LYS A 1 105 ? -14.794 -0.123 24.947 1.00 56.41 105 LYS A CA 1
ATOM 807 C C . LYS A 1 105 ? -13.931 -1.340 25.285 1.00 56.41 105 LYS A C 1
ATOM 809 O O . LYS A 1 105 ? -14.258 -2.444 24.857 1.00 56.41 105 LYS A O 1
ATOM 814 N N . ARG A 1 106 ? -12.850 -1.155 26.049 1.00 54.22 106 ARG A N 1
ATOM 815 C CA . ARG A 1 106 ? -12.009 -2.257 26.537 1.00 54.22 106 ARG A CA 1
ATOM 816 C C . ARG A 1 106 ? -12.718 -3.108 27.586 1.00 54.22 106 ARG A C 1
ATOM 818 O O . ARG A 1 106 ? -12.541 -4.316 27.572 1.00 54.22 106 ARG A O 1
ATOM 825 N N . GLU A 1 107 ? -13.524 -2.501 28.449 1.00 57.59 107 GLU A N 1
ATOM 826 C CA . GLU A 1 107 ? -14.263 -3.213 29.501 1.00 57.59 107 GLU A CA 1
ATOM 827 C C . GLU A 1 107 ? -15.508 -3.942 28.966 1.00 57.59 107 GLU A C 1
ATOM 829 O O . GLU A 1 107 ? -15.842 -5.023 29.450 1.00 57.59 107 GLU A O 1
ATOM 834 N N . GLY A 1 108 ? -16.154 -3.416 27.918 1.00 52.78 108 GLY A N 1
ATOM 835 C CA . GLY A 1 108 ? -17.288 -4.079 27.258 1.00 52.78 108 GLY A CA 1
ATOM 836 C C . GLY A 1 108 ? -16.912 -5.313 26.426 1.00 52.78 108 GLY A C 1
ATOM 837 O O . GLY A 1 108 ? -17.735 -6.208 26.253 1.00 52.78 108 GLY A O 1
ATOM 838 N N . ALA A 1 109 ? -15.668 -5.404 25.945 1.00 52.66 109 ALA A N 1
ATOM 839 C CA . ALA A 1 109 ? -15.179 -6.567 25.198 1.00 52.66 109 ALA A CA 1
ATOM 840 C C . ALA A 1 109 ? -14.907 -7.797 26.091 1.00 52.66 109 ALA A C 1
ATOM 842 O O . ALA A 1 109 ? -14.757 -8.902 25.579 1.00 52.66 109 ALA A O 1
ATOM 843 N N . THR A 1 110 ? -14.868 -7.626 27.417 1.00 50.09 110 THR A N 1
ATOM 844 C CA . THR A 1 110 ? -14.520 -8.686 28.379 1.00 50.09 110 THR A CA 1
ATOM 845 C C . THR A 1 110 ? -15.733 -9.382 29.008 1.00 50.09 110 THR A C 1
ATOM 847 O O . THR A 1 110 ? -15.545 -10.263 29.839 1.00 50.09 110 THR A O 1
ATOM 850 N N . GLN A 1 111 ? -16.971 -9.012 28.649 1.00 48.25 111 GLN A N 1
ATOM 851 C CA . GLN A 1 111 ? -18.194 -9.597 29.235 1.00 48.25 111 GLN A CA 1
ATOM 852 C C . GLN A 1 111 ? -18.963 -10.560 28.313 1.00 48.25 111 GLN A C 1
ATOM 854 O O . GLN A 1 111 ? -20.063 -10.986 28.663 1.00 48.25 111 GLN A O 1
ATOM 859 N N . HIS A 1 112 ? -18.409 -10.943 27.159 1.00 45.50 112 HIS A N 1
ATOM 860 C CA . HIS A 1 112 ? -18.914 -12.057 26.338 1.00 45.50 112 HIS A CA 1
ATOM 861 C C . HIS A 1 112 ? -17.818 -13.111 26.121 1.00 45.50 112 HIS A C 1
ATOM 863 O O . HIS A 1 112 ? -17.396 -13.373 24.996 1.00 45.50 112 HIS A O 1
ATOM 869 N N . GLY A 1 113 ? -17.356 -13.689 27.230 1.00 36.31 113 GLY A N 1
ATOM 870 C CA . GLY A 1 113 ? -16.544 -14.903 27.289 1.00 36.31 113 GLY A CA 1
ATOM 871 C C . GLY A 1 113 ? -17.031 -15.778 28.430 1.00 36.31 113 GLY A C 1
ATOM 872 O O . GLY A 1 113 ? -17.199 -15.216 29.536 1.00 36.31 113 GLY A O 1
#